Protein AF-A0A9E5N9P4-F1 (afdb_monomer_lite)

Foldseek 3Di:
DDDDDDDDDDDDDDDPPDPDPDPPPPDPPDDCPQFPCRVCVVCVVVVVDDDDADQVLLVLLVVLLVVQFDQDPVVRDGPLQVVLQVVLCVRPNQVQQWFDDPPPPDDTDRDGPSRCSRGNPDRSSSRRSQLSSLVVGDPVCNVVSQVSNQVSCVVVVHQWHADPSGIDGNPPVPPPDDDDDDD

Secondary structure (DSSP, 8-state):
-----------------------------------HHHHSHHHHHTTSS-----HHHHHHHHHHHHHTSPEETTTTEEHHHHHHHHHHHHHH-GGGSEE--SSTT-PPEE--HHHHHHHBS-THHHHHHHHHHHHHS-TTHHHHHHHHHHHHHHHTT-SEEEETTEEEE--GGGS--------

Radius of gyration: 26.73 Å; chains: 1; bounding box: 68×70×106 Å

Sequence (183 aa):
MAGGKLLPYGGFCKGFVGQEFAPCQKKPKQYMARLFSKRYSDSLRDEKLKVSIPTPVRERLWMSLEEYSEFDCLKGEYTAITELTQRFEEELGSSALRAYPESEDGDPASGGLYDIFLKGYWAPHVFDAMELFHQGASDEDKPLFQERFNEIMERSKMSWQMSEGKISPVDSARRQGHTKEGI

Structure (mmCIF, N/CA/C/O backbone):
data_AF-A0A9E5N9P4-F1
#
_entry.id   AF-A0A9E5N9P4-F1
#
loop_
_atom_site.group_PDB
_atom_site.id
_atom_site.type_symbol
_atom_site.label_atom_id
_atom_site.label_alt_id
_atom_site.label_comp_id
_atom_site.label_asym_id
_atom_site.label_entity_id
_atom_site.label_seq_id
_atom_site.pdbx_PDB_ins_code
_atom_site.Cartn_x
_atom_site.Cartn_y
_atom_site.Cartn_z
_atom_site.occupancy
_atom_site.B_iso_or_equi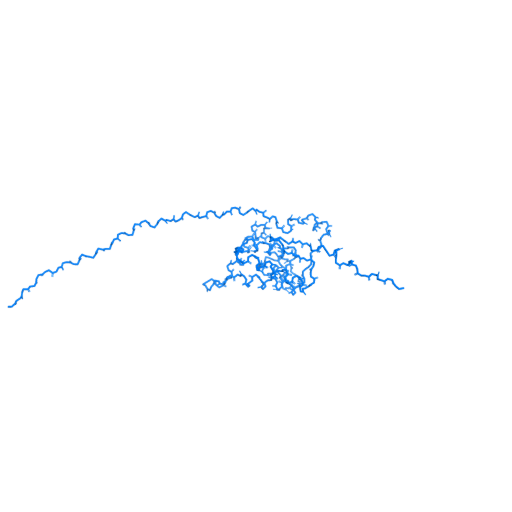v
_atom_site.auth_seq_id
_atom_site.auth_comp_id
_atom_site.auth_asym_id
_atom_site.auth_atom_id
_atom_site.pdbx_PDB_model_num
ATOM 1 N N . MET A 1 1 ? -41.878 50.873 60.212 1.00 40.56 1 MET A N 1
ATOM 2 C CA . MET A 1 1 ? -42.148 50.192 58.928 1.00 40.56 1 MET A CA 1
ATOM 3 C C . MET A 1 1 ? -41.224 48.986 58.827 1.00 40.56 1 MET A C 1
ATOM 5 O O . MET A 1 1 ? -40.056 49.175 59.115 1.00 40.56 1 MET A O 1
ATOM 9 N N . ALA A 1 2 ? -41.793 47.816 58.492 1.00 43.19 2 ALA A N 1
ATOM 10 C CA . ALA A 1 2 ? -41.200 46.570 57.959 1.00 43.19 2 ALA A CA 1
ATOM 11 C C . ALA A 1 2 ? -39.873 46.050 58.578 1.00 43.19 2 ALA A C 1
ATOM 13 O O . ALA A 1 2 ? -38.859 46.724 58.540 1.00 43.19 2 ALA A O 1
ATOM 14 N N . GLY A 1 3 ? -39.756 44.844 59.145 1.00 47.03 3 GLY A N 1
ATOM 15 C CA . GLY A 1 3 ? -40.462 43.596 58.840 1.00 47.03 3 GLY A CA 1
ATOM 16 C C . GLY A 1 3 ? -39.819 42.900 57.635 1.00 47.03 3 GLY A C 1
ATOM 17 O O . GLY A 1 3 ? -40.150 43.236 56.507 1.00 47.03 3 GLY A O 1
ATOM 18 N N . GLY A 1 4 ? -38.919 41.938 57.870 1.00 47.69 4 GLY A N 1
ATOM 19 C CA . GLY A 1 4 ? -38.301 41.132 56.810 1.00 47.69 4 GLY A CA 1
ATOM 20 C C . GLY A 1 4 ? -37.434 39.997 57.361 1.00 47.69 4 GLY A C 1
ATOM 21 O O . GLY A 1 4 ? -36.277 40.202 57.705 1.00 47.69 4 GLY A O 1
ATOM 22 N N . LYS A 1 5 ? -38.031 38.808 57.471 1.00 51.75 5 LYS A N 1
ATOM 23 C CA . LYS A 1 5 ? -37.425 37.501 57.788 1.00 51.75 5 LYS A CA 1
ATOM 24 C C . LYS A 1 5 ? -37.471 36.644 56.507 1.00 51.75 5 LYS A C 1
ATOM 26 O O . LYS A 1 5 ? -38.377 36.869 55.711 1.00 51.75 5 LYS A O 1
ATOM 31 N N . LEU A 1 6 ? -36.624 35.599 56.440 1.00 45.09 6 LEU A N 1
ATOM 32 C CA . LEU A 1 6 ? -36.588 34.470 55.468 1.00 45.09 6 LEU A CA 1
ATOM 33 C C . LEU A 1 6 ? -35.797 34.768 54.167 1.00 45.09 6 LEU A C 1
ATOM 35 O O . LEU A 1 6 ? -35.919 35.854 53.626 1.00 45.09 6 LEU A O 1
ATOM 39 N N . LEU A 1 7 ? -34.936 33.897 53.612 1.00 49.31 7 LEU A N 1
ATOM 40 C CA . LEU A 1 7 ? -34.822 32.425 53.624 1.00 49.31 7 LEU A CA 1
ATOM 41 C C . LEU A 1 7 ? -33.346 31.950 53.527 1.00 49.31 7 LEU A C 1
ATOM 43 O O . LEU A 1 7 ? -32.515 32.677 52.983 1.00 49.31 7 LEU A O 1
ATOM 47 N N . PRO A 1 8 ? -33.021 30.713 53.957 1.00 57.72 8 PRO A N 1
ATOM 48 C CA . PRO A 1 8 ? -31.771 30.035 53.609 1.00 57.72 8 PRO A CA 1
ATOM 49 C C . PRO A 1 8 ? -31.821 29.432 52.192 1.00 57.72 8 PRO A C 1
ATOM 51 O O . PRO A 1 8 ? -32.810 28.814 51.795 1.00 57.72 8 PRO A O 1
ATOM 54 N N . TYR A 1 9 ? -30.725 29.582 51.446 1.00 49.88 9 TYR A N 1
ATOM 55 C CA . TYR A 1 9 ? -30.515 28.967 50.135 1.00 49.88 9 TYR A CA 1
ATOM 56 C C . TYR A 1 9 ? -30.334 27.447 50.269 1.00 49.88 9 TYR A C 1
ATOM 58 O O . TYR A 1 9 ? -29.252 26.958 50.584 1.00 49.88 9 TYR A O 1
ATOM 66 N N . GLY A 1 10 ? -31.406 26.700 50.006 1.00 48.47 10 GLY A N 1
ATOM 67 C CA . GLY A 1 10 ? -31.357 25.279 49.670 1.00 48.47 10 GLY A CA 1
ATOM 68 C C . GLY A 1 10 ? -31.160 25.108 48.164 1.00 48.47 10 GLY A C 1
ATOM 69 O O . GLY A 1 10 ? -32.124 25.153 47.405 1.00 48.47 10 GLY A O 1
ATOM 70 N N . GLY A 1 11 ? -29.910 24.935 47.735 1.00 44.88 11 GLY A N 1
ATOM 71 C CA . GLY A 1 11 ? -29.537 24.603 46.359 1.00 44.88 11 GLY A CA 1
ATOM 72 C C . GLY A 1 11 ? -29.313 23.102 46.211 1.00 44.88 11 GLY A C 1
ATOM 73 O O . GLY A 1 11 ? -28.242 22.586 46.508 1.00 44.88 11 GLY A O 1
ATOM 74 N N . PHE A 1 12 ? -30.363 22.412 45.786 1.00 47.97 12 PHE A N 1
ATOM 75 C CA . PHE A 1 12 ? -30.450 20.974 45.567 1.00 47.97 12 PHE A CA 1
ATOM 76 C C . PHE A 1 12 ? -29.785 20.609 44.225 1.00 47.97 12 PHE A C 1
ATOM 78 O O . PHE A 1 12 ? -30.430 20.692 43.183 1.00 47.97 12 PHE A O 1
ATOM 85 N N . CYS A 1 13 ? -28.515 20.192 44.217 1.00 44.91 13 CYS A N 1
ATOM 86 C CA . CYS A 1 13 ? -27.918 19.547 43.042 1.00 44.91 13 CYS A CA 1
ATOM 87 C C . CYS A 1 13 ? -27.879 18.036 43.262 1.00 44.91 13 CYS A C 1
ATOM 89 O O . CYS A 1 13 ? -27.083 17.502 44.031 1.00 44.91 13 CYS A O 1
ATOM 91 N N . LYS A 1 14 ? -28.832 17.381 42.597 1.00 48.97 14 LYS A N 1
ATOM 92 C CA . LYS A 1 14 ? -29.025 15.936 42.508 1.00 48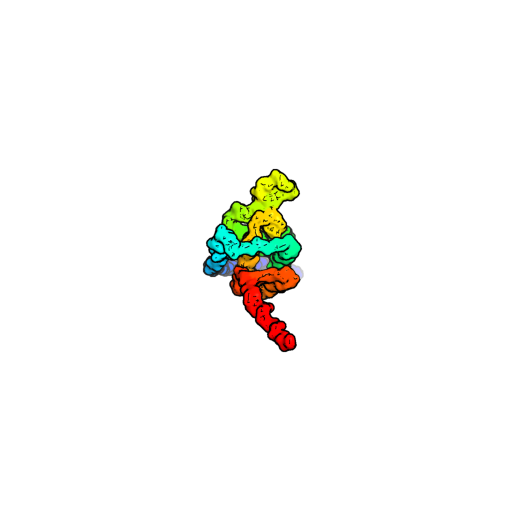.97 14 LYS A CA 1
ATOM 93 C C . LYS A 1 14 ? -27.720 15.231 42.140 1.00 48.97 14 LYS A C 1
ATOM 95 O O . LYS A 1 14 ? -27.033 15.637 41.206 1.00 48.97 14 LYS A O 1
ATOM 100 N N . GLY A 1 15 ? -27.442 14.144 42.856 1.00 43.09 15 GLY A N 1
ATOM 101 C CA . GLY A 1 15 ? -26.411 13.184 42.497 1.00 43.09 15 GLY A CA 1
ATOM 102 C C . GLY A 1 15 ? -26.604 12.699 41.063 1.00 43.09 15 GLY A C 1
ATOM 103 O O . GLY A 1 15 ? -27.691 12.256 40.687 1.00 43.09 15 GLY A O 1
ATOM 104 N N . PHE A 1 16 ? -25.538 12.799 40.274 1.00 44.22 16 PHE A N 1
ATOM 105 C CA . PHE A 1 16 ? -25.421 12.093 39.009 1.00 44.22 16 PHE A CA 1
ATOM 106 C C . PHE A 1 16 ? -25.276 10.608 39.339 1.00 44.22 16 PHE A C 1
ATOM 108 O O . PHE A 1 16 ? -24.227 10.129 39.767 1.00 44.22 16 PHE A O 1
ATOM 115 N N . VAL A 1 17 ? -26.401 9.912 39.233 1.00 50.03 17 VAL A N 1
ATOM 116 C CA . VAL A 1 17 ? -26.493 8.460 39.282 1.00 50.03 17 VAL A CA 1
ATOM 117 C C . VAL A 1 17 ? -25.745 7.906 38.076 1.00 50.03 17 VAL A C 1
ATOM 119 O O . VAL A 1 17 ? -26.036 8.289 36.948 1.00 50.03 17 VAL A O 1
ATOM 122 N N . GLY A 1 18 ? -24.781 7.030 38.368 1.00 47.81 18 GLY A N 1
ATOM 123 C CA . GLY A 1 18 ? -24.255 5.971 37.510 1.00 47.81 18 GLY A CA 1
ATOM 124 C C . GLY A 1 18 ? -24.309 6.228 36.011 1.00 47.81 18 GLY A C 1
ATOM 125 O O . GLY A 1 18 ? -25.233 5.781 35.339 1.00 47.81 18 GLY A O 1
ATOM 126 N N . GLN A 1 19 ? -23.267 6.860 35.476 1.00 49.09 19 GLN A N 1
ATOM 127 C CA . GLN A 1 19 ? -22.932 6.659 34.076 1.00 49.09 19 GLN A CA 1
ATOM 128 C C . GLN A 1 19 ? -22.424 5.215 33.967 1.00 49.09 19 GLN A C 1
ATOM 130 O O . GLN A 1 19 ? -21.289 4.913 34.337 1.00 49.09 19 GLN A O 1
ATOM 135 N N . GLU A 1 20 ? -23.316 4.303 33.575 1.00 48.22 20 GLU A N 1
ATOM 136 C CA . GLU A 1 20 ? -22.952 2.957 33.149 1.00 48.22 20 GLU A CA 1
ATOM 137 C C . GLU A 1 20 ? -21.897 3.102 32.053 1.00 48.22 20 GLU A C 1
ATOM 139 O O . GLU A 1 20 ? -22.177 3.553 30.942 1.00 48.22 20 GLU A O 1
ATOM 144 N N . PHE A 1 21 ? -20.654 2.769 32.397 1.00 50.53 21 PHE A N 1
ATOM 145 C CA . PHE A 1 21 ? -19.595 2.587 31.425 1.00 50.53 21 PHE A CA 1
ATOM 146 C C . PHE A 1 21 ? -20.064 1.492 30.477 1.00 50.53 21 PHE A C 1
ATOM 148 O O . PHE A 1 21 ? -20.132 0.320 30.856 1.00 50.53 21 PHE A O 1
ATOM 155 N N . ALA A 1 22 ? -20.440 1.895 29.263 1.00 52.31 22 ALA A N 1
ATOM 156 C CA . ALA A 1 22 ? -20.787 0.967 28.208 1.00 52.31 22 ALA A CA 1
ATOM 157 C C . ALA A 1 22 ? -19.667 -0.084 28.112 1.00 52.31 22 ALA A C 1
ATOM 159 O O . ALA A 1 22 ? -18.487 0.290 28.069 1.00 52.31 22 ALA A O 1
ATOM 160 N N . PRO A 1 23 ? -19.997 -1.387 28.130 1.00 47.69 23 PRO A N 1
ATOM 161 C CA . PRO A 1 23 ? -18.994 -2.429 28.041 1.00 47.69 23 PRO A CA 1
ATOM 162 C C . PRO A 1 23 ? -18.191 -2.202 26.766 1.00 47.69 23 PRO A C 1
ATOM 164 O O . PRO A 1 23 ? -18.757 -2.118 25.676 1.00 47.69 23 PRO A O 1
ATOM 167 N N . CYS A 1 24 ? -16.874 -2.070 26.946 1.00 46.50 24 CYS A N 1
ATOM 168 C CA . CYS A 1 24 ? -15.872 -2.008 25.894 1.00 46.50 24 CYS A CA 1
ATOM 169 C C . CYS A 1 24 ? -16.239 -3.047 24.830 1.00 46.50 24 CYS A C 1
ATOM 171 O O . CYS A 1 24 ? -16.127 -4.254 25.070 1.00 46.50 24 CYS A O 1
ATOM 173 N N . GLN A 1 25 ? -16.785 -2.573 23.706 1.00 52.41 25 GLN A N 1
ATOM 174 C CA . GLN A 1 25 ? -17.193 -3.411 22.590 1.00 52.41 25 GLN A CA 1
ATOM 175 C C . GLN A 1 25 ? -15.933 -4.147 22.148 1.00 52.41 25 GLN A C 1
ATOM 177 O O . GLN A 1 25 ? -15.018 -3.551 21.579 1.00 52.41 25 GLN A O 1
ATOM 182 N N . LYS A 1 26 ? -15.836 -5.433 22.504 1.00 51.09 26 LYS A N 1
ATOM 183 C CA . LYS A 1 26 ? -14.748 -6.293 22.053 1.00 51.09 26 LYS A CA 1
ATOM 184 C C . LYS A 1 26 ? -14.819 -6.284 20.537 1.00 51.09 26 LYS A C 1
ATOM 186 O O . LYS A 1 26 ? -15.731 -6.890 19.976 1.00 51.09 26 LYS A O 1
ATOM 191 N N . LYS A 1 27 ? -13.881 -5.562 19.911 1.00 54.22 27 LYS A N 1
ATOM 192 C CA . LYS A 1 27 ? -13.725 -5.518 18.458 1.00 54.22 27 LYS A CA 1
ATOM 193 C C . LYS A 1 27 ? -13.819 -6.966 17.961 1.00 54.22 27 LYS A C 1
ATOM 195 O O . LYS A 1 27 ? -13.110 -7.821 18.511 1.00 54.22 27 LYS A O 1
ATOM 200 N N . PRO A 1 28 ? -14.727 -7.284 17.023 1.00 45.50 28 PRO A N 1
ATOM 201 C CA . PRO A 1 28 ? -14.815 -8.633 16.495 1.00 45.50 28 PRO A CA 1
ATOM 202 C C . PRO A 1 28 ? -13.420 -9.029 16.012 1.00 45.50 28 PRO A C 1
ATOM 204 O O . PRO A 1 28 ? -12.747 -8.232 15.358 1.00 45.50 28 PRO A O 1
ATOM 207 N N . LYS A 1 29 ? -12.965 -10.233 16.384 1.00 48.06 29 LYS A N 1
ATOM 208 C CA . LYS A 1 29 ? -11.760 -10.843 15.813 1.00 48.06 29 LYS A CA 1
ATOM 209 C C . LYS A 1 29 ? -11.992 -10.923 14.306 1.00 48.06 29 LYS A C 1
ATOM 211 O O . LYS A 1 29 ? -12.619 -11.872 13.839 1.00 48.06 29 LYS A O 1
ATOM 216 N N . GLN A 1 30 ? -11.562 -9.895 13.573 1.00 50.91 30 GLN A N 1
ATOM 217 C CA . GLN A 1 30 ? -11.592 -9.901 12.122 1.00 50.91 30 GLN A CA 1
ATOM 218 C C . GLN A 1 30 ? -10.782 -11.119 11.694 1.00 50.91 30 GLN A C 1
ATOM 220 O O . GLN A 1 30 ? -9.637 -11.314 12.106 1.00 50.91 30 GLN A O 1
ATOM 225 N N . TYR A 1 31 ? -11.451 -12.003 10.964 1.00 49.78 31 TYR A N 1
ATOM 226 C CA . TYR A 1 31 ? -10.870 -13.225 10.449 1.00 49.78 31 TYR A CA 1
ATOM 227 C C . TYR A 1 31 ? -9.641 -12.832 9.628 1.00 49.78 31 TYR A C 1
ATOM 229 O O . TYR A 1 31 ? -9.767 -12.067 8.676 1.00 49.78 31 TYR A O 1
ATOM 237 N N . MET A 1 32 ? -8.469 -13.307 10.060 1.00 53.88 32 MET A N 1
ATOM 238 C CA . MET A 1 32 ? -7.139 -13.002 9.526 1.00 53.88 32 MET A CA 1
ATOM 239 C C . MET A 1 32 ? -7.071 -13.322 8.035 1.00 53.88 32 MET A C 1
ATOM 241 O O . MET A 1 32 ? -6.678 -14.415 7.615 1.00 53.88 32 MET A O 1
ATOM 245 N N . ALA A 1 33 ? -7.513 -12.380 7.214 1.00 60.66 33 ALA A N 1
ATOM 246 C CA . ALA A 1 33 ? -7.518 -12.527 5.784 1.00 60.66 33 ALA A CA 1
ATOM 247 C C . ALA A 1 33 ? -6.055 -12.437 5.343 1.00 60.66 33 ALA A C 1
ATOM 249 O O . ALA A 1 33 ? -5.528 -11.335 5.216 1.00 60.66 33 ALA A O 1
ATOM 250 N N . ARG A 1 34 ? -5.400 -13.593 5.134 1.00 84.94 34 ARG A N 1
ATOM 251 C CA . ARG A 1 34 ? -3.977 -13.697 4.749 1.00 84.94 34 ARG A CA 1
ATOM 252 C C . ARG A 1 34 ? -3.604 -12.597 3.754 1.00 84.94 34 ARG A C 1
ATOM 254 O O . ARG A 1 34 ? -4.288 -12.459 2.738 1.00 84.94 34 ARG A O 1
ATOM 261 N N . LEU A 1 35 ? -2.562 -11.831 4.073 1.00 92.25 35 LEU A N 1
ATOM 262 C CA . LEU A 1 35 ? -2.051 -10.728 3.254 1.00 92.25 35 LEU A CA 1
ATOM 263 C C . LEU A 1 35 ? -1.520 -11.214 1.907 1.00 92.25 35 LEU A C 1
ATOM 265 O O . LEU A 1 35 ? -1.281 -12.412 1.734 1.00 92.25 35 LEU A O 1
ATOM 269 N N . PHE A 1 36 ? -1.351 -10.299 0.956 1.00 94.31 36 PHE A N 1
ATOM 270 C CA . PHE A 1 36 ? -0.897 -10.604 -0.397 1.00 94.31 36 PHE A CA 1
ATOM 271 C C . PHE A 1 36 ? 0.404 -11.422 -0.390 1.00 94.31 36 PHE A C 1
ATOM 273 O O . PHE A 1 36 ? 0.442 -12.518 -0.956 1.00 94.31 36 PHE A O 1
ATOM 280 N N . SER A 1 37 ? 1.436 -10.954 0.312 1.00 92.25 37 SER A N 1
ATOM 281 C CA . SER A 1 37 ? 2.732 -11.636 0.417 1.00 92.25 37 SER A CA 1
ATOM 282 C C . SER A 1 37 ? 2.611 -13.044 0.994 1.00 92.25 37 SER A C 1
ATOM 284 O O . SER A 1 37 ? 3.251 -13.976 0.509 1.00 92.25 37 SER A O 1
ATOM 286 N N . LYS A 1 38 ? 1.737 -13.225 1.990 1.00 92.25 38 LYS A N 1
ATOM 287 C CA . LYS A 1 38 ? 1.454 -14.524 2.618 1.00 92.25 38 LYS A CA 1
ATOM 288 C C . LYS A 1 38 ? 0.645 -15.447 1.698 1.00 92.25 38 LYS A C 1
ATOM 290 O O . LYS A 1 38 ? 0.821 -16.659 1.761 1.00 92.25 38 LYS A O 1
ATOM 295 N N . ARG A 1 39 ? -0.254 -14.914 0.858 1.00 93.12 39 ARG A N 1
ATOM 296 C CA . ARG A 1 39 ? -1.039 -15.715 -0.105 1.00 93.12 39 ARG A CA 1
ATOM 297 C C . ARG A 1 39 ? -0.191 -16.203 -1.270 1.00 93.12 39 ARG A C 1
ATOM 299 O O . ARG A 1 39 ? -0.359 -17.339 -1.697 1.00 93.12 39 ARG A O 1
ATOM 306 N N . TYR A 1 40 ? 0.709 -15.359 -1.762 1.00 92.25 40 TYR A N 1
ATOM 307 C CA . TYR A 1 40 ? 1.558 -15.664 -2.910 1.00 92.25 40 TYR A CA 1
ATOM 308 C C . TYR A 1 40 ? 2.990 -16.037 -2.512 1.00 92.25 40 TYR A C 1
ATOM 310 O O . TYR A 1 40 ? 3.867 -16.011 -3.368 1.00 92.25 40 TYR A O 1
ATOM 318 N N . SER A 1 41 ? 3.249 -16.416 -1.254 1.00 92.00 41 SER A N 1
ATOM 319 C CA . SER A 1 41 ? 4.607 -16.650 -0.735 1.00 92.00 41 SER A CA 1
ATOM 320 C C . SER A 1 41 ? 5.401 -17.647 -1.574 1.00 92.00 41 SER A C 1
ATOM 322 O O . SER A 1 41 ? 6.547 -17.381 -1.923 1.00 92.00 41 SER A O 1
ATOM 324 N N . ASP A 1 42 ? 4.778 -18.765 -1.952 1.00 91.19 42 ASP A N 1
ATOM 325 C CA . ASP A 1 42 ? 5.422 -19.788 -2.776 1.00 91.19 42 ASP A CA 1
ATOM 326 C C . ASP A 1 42 ? 5.683 -19.277 -4.198 1.00 91.19 42 ASP A C 1
ATOM 328 O O . ASP A 1 42 ? 6.744 -19.521 -4.757 1.00 91.19 42 ASP A O 1
ATOM 332 N N . SER A 1 43 ? 4.754 -18.507 -4.773 1.00 92.31 43 SER A N 1
ATOM 333 C CA . SER A 1 43 ? 4.911 -17.951 -6.127 1.00 92.31 43 SER A CA 1
ATOM 334 C C . SER A 1 43 ? 5.926 -16.808 -6.190 1.00 92.31 43 SER A C 1
ATOM 336 O O . SER A 1 43 ? 6.602 -16.660 -7.203 1.00 92.31 43 SER A O 1
ATOM 338 N N . LEU A 1 44 ? 6.033 -16.014 -5.122 1.00 90.06 44 LEU A N 1
ATOM 339 C CA . LEU A 1 44 ? 7.033 -14.959 -4.963 1.00 90.06 44 LEU A CA 1
ATOM 340 C C . LEU A 1 44 ? 8.423 -15.568 -4.748 1.00 90.06 44 LEU A C 1
ATOM 342 O O . LEU A 1 44 ? 9.378 -15.125 -5.377 1.00 90.06 44 LEU A O 1
ATOM 346 N N . ARG A 1 45 ? 8.532 -16.605 -3.903 1.00 90.31 45 ARG A N 1
ATOM 347 C CA . ARG A 1 45 ? 9.789 -17.326 -3.646 1.00 90.31 45 ARG A CA 1
ATOM 348 C C . ARG A 1 45 ? 10.298 -18.061 -4.884 1.00 90.31 45 ARG A C 1
ATOM 350 O O . ARG A 1 45 ? 11.491 -18.029 -5.148 1.00 90.31 45 ARG A O 1
ATOM 357 N N . ASP A 1 46 ? 9.404 -18.705 -5.629 1.00 92.44 46 ASP A N 1
ATOM 358 C CA . ASP A 1 46 ? 9.744 -19.431 -6.857 1.00 92.44 46 ASP A CA 1
ATOM 359 C C . ASP A 1 46 ? 9.863 -18.499 -8.085 1.00 92.44 46 ASP A C 1
ATOM 361 O O . ASP A 1 46 ? 9.965 -18.987 -9.209 1.00 92.44 46 ASP A O 1
ATOM 365 N N . GLU A 1 47 ? 9.751 -17.176 -7.900 1.00 87.50 47 GLU A N 1
ATOM 366 C CA . GLU A 1 47 ? 9.757 -16.147 -8.956 1.00 87.50 47 GLU A CA 1
ATOM 367 C C . GLU A 1 47 ? 8.699 -16.329 -10.067 1.00 87.50 47 GLU A C 1
ATOM 369 O O . GLU A 1 47 ? 8.722 -15.647 -11.092 1.00 87.50 47 GLU A O 1
ATOM 374 N N . LYS A 1 48 ? 7.708 -17.203 -9.855 1.00 91.25 48 LYS A N 1
ATOM 375 C CA . LYS A 1 48 ? 6.561 -17.407 -10.759 1.00 91.25 48 LYS A CA 1
ATOM 376 C C . LYS A 1 48 ? 5.662 -16.176 -10.822 1.00 91.25 48 LYS A C 1
ATOM 378 O O . LYS A 1 48 ? 4.983 -15.959 -11.823 1.00 91.25 48 LYS A O 1
ATOM 383 N N . LEU A 1 49 ? 5.645 -15.387 -9.748 1.00 90.38 49 LEU A N 1
ATOM 384 C CA . LEU A 1 49 ? 4.929 -14.125 -9.661 1.00 90.38 49 LEU A CA 1
ATOM 385 C C . LEU A 1 49 ? 5.916 -12.989 -9.403 1.00 90.38 49 LEU A C 1
ATOM 387 O O . LEU A 1 49 ? 6.528 -12.918 -8.340 1.00 90.38 49 LEU A O 1
ATOM 391 N N . LYS A 1 50 ? 6.026 -12.062 -10.357 1.00 90.69 50 LYS A N 1
ATOM 392 C CA . LYS A 1 50 ? 6.851 -10.862 -10.214 1.00 90.69 50 LYS A CA 1
ATOM 393 C C . LYS A 1 50 ? 5.970 -9.646 -9.960 1.00 90.69 50 LYS A C 1
ATOM 395 O O . LYS A 1 50 ? 5.173 -9.260 -10.810 1.00 90.69 50 LYS A O 1
ATOM 400 N N . VAL A 1 51 ? 6.146 -9.020 -8.800 1.00 91.44 51 VAL A N 1
ATOM 401 C CA . VAL A 1 51 ? 5.487 -7.754 -8.463 1.00 91.44 51 VAL A CA 1
ATOM 402 C C . VAL A 1 51 ? 6.448 -6.613 -8.748 1.00 91.44 51 VAL A C 1
ATOM 404 O O . VAL A 1 51 ? 7.532 -6.537 -8.176 1.00 91.44 51 VAL A O 1
ATOM 407 N N . SER A 1 52 ? 6.046 -5.718 -9.640 1.00 91.62 52 SER A N 1
ATOM 408 C CA . SER A 1 52 ? 6.740 -4.464 -9.907 1.00 91.62 52 SER A CA 1
ATOM 409 C C . SER A 1 52 ? 5.702 -3.357 -9.917 1.00 91.62 52 SER A C 1
ATOM 411 O O . SER A 1 52 ? 4.665 -3.509 -10.559 1.00 91.62 52 SER A O 1
ATOM 413 N N . ILE A 1 53 ? 5.953 -2.279 -9.174 1.00 93.44 53 ILE A N 1
ATOM 414 C CA . ILE A 1 53 ? 5.053 -1.130 -9.072 1.00 93.44 53 ILE A CA 1
ATOM 415 C C . ILE A 1 53 ? 5.898 0.127 -9.314 1.00 93.44 53 ILE A C 1
ATOM 417 O O . ILE A 1 53 ? 6.757 0.442 -8.486 1.00 93.44 53 ILE A O 1
ATOM 421 N N . PRO A 1 54 ? 5.709 0.840 -10.440 1.00 93.44 54 PRO A N 1
ATOM 422 C CA . PRO A 1 54 ? 6.473 2.050 -10.732 1.00 93.44 54 PRO A CA 1
ATOM 423 C C . PRO A 1 54 ? 6.290 3.116 -9.646 1.00 93.44 54 PRO A C 1
ATOM 425 O O . PRO A 1 54 ? 5.201 3.249 -9.090 1.00 93.44 54 PRO A O 1
ATOM 428 N N . THR A 1 55 ? 7.326 3.914 -9.373 1.00 92.75 55 THR A N 1
ATOM 429 C CA . THR A 1 55 ? 7.281 4.985 -8.354 1.00 92.75 55 THR A CA 1
ATOM 430 C C . THR A 1 55 ? 6.071 5.916 -8.494 1.00 92.75 55 THR A C 1
ATOM 432 O O . THR A 1 55 ? 5.363 6.062 -7.503 1.00 92.75 55 THR A O 1
ATOM 435 N N . PRO A 1 56 ? 5.706 6.416 -9.696 1.00 94.69 56 PRO A N 1
ATOM 436 C CA . PRO A 1 56 ? 4.524 7.274 -9.835 1.00 94.69 56 PRO A CA 1
ATOM 437 C C . PRO A 1 56 ? 3.206 6.583 -9.458 1.00 94.69 56 PRO A C 1
ATOM 439 O O . PRO A 1 56 ? 2.228 7.235 -9.110 1.00 94.69 56 PRO A O 1
ATOM 442 N N . VAL A 1 57 ? 3.148 5.250 -9.557 1.00 96.25 57 VAL A N 1
ATOM 443 C CA . VAL A 1 57 ? 1.983 4.471 -9.116 1.00 96.25 57 VAL A CA 1
ATOM 444 C C . VAL A 1 57 ? 1.987 4.357 -7.597 1.00 96.25 57 VAL A C 1
ATOM 446 O O . VAL A 1 57 ? 0.949 4.559 -6.982 1.00 96.25 57 VAL A O 1
ATOM 449 N N . ARG A 1 58 ? 3.148 4.099 -6.983 1.00 95.38 58 ARG A N 1
ATOM 450 C CA . ARG A 1 58 ? 3.288 4.024 -5.520 1.00 95.38 58 ARG A CA 1
ATOM 451 C C . ARG A 1 58 ? 2.929 5.348 -4.845 1.00 95.38 58 ARG A C 1
ATOM 453 O O . ARG A 1 58 ? 2.188 5.330 -3.873 1.00 95.38 58 ARG A O 1
ATOM 460 N N . GLU A 1 59 ? 3.347 6.476 -5.414 1.00 94.56 59 GLU A N 1
ATOM 461 C CA . GLU A 1 59 ? 2.946 7.819 -4.963 1.00 94.56 59 GLU A CA 1
ATOM 462 C C . GLU A 1 59 ? 1.425 8.006 -5.000 1.00 94.56 59 GLU A C 1
ATOM 464 O O . GLU A 1 59 ? 0.830 8.435 -4.018 1.00 94.56 59 GLU A O 1
ATOM 469 N N . ARG A 1 60 ? 0.764 7.622 -6.099 1.00 96.88 60 ARG A N 1
ATOM 470 C CA . ARG A 1 60 ? -0.704 7.717 -6.203 1.00 96.88 60 ARG A CA 1
ATOM 471 C C . ARG A 1 60 ? -1.424 6.814 -5.208 1.00 96.88 60 ARG A C 1
ATOM 473 O O . ARG A 1 60 ? -2.458 7.206 -4.680 1.00 96.88 60 ARG A O 1
ATOM 480 N N . LEU A 1 61 ? -0.899 5.613 -4.965 1.00 96.44 61 LEU A N 1
ATOM 481 C CA . LEU A 1 61 ? -1.445 4.711 -3.950 1.00 96.44 61 LEU A CA 1
ATOM 482 C C . LEU A 1 61 ? -1.283 5.309 -2.550 1.00 96.44 61 LEU A C 1
ATOM 484 O O . LEU A 1 61 ? -2.224 5.247 -1.771 1.00 96.44 61 LEU A O 1
ATOM 488 N N . TRP A 1 62 ? -0.139 5.935 -2.260 1.00 95.62 62 TRP A N 1
ATOM 489 C CA . TRP A 1 62 ? 0.078 6.648 -1.003 1.00 95.62 62 TRP A CA 1
ATOM 490 C C . TRP A 1 62 ? -0.905 7.808 -0.821 1.00 95.62 62 TRP A C 1
ATOM 492 O O . TRP A 1 62 ? -1.578 7.879 0.201 1.00 95.62 62 TRP A O 1
ATOM 502 N N . MET A 1 63 ? -1.068 8.659 -1.837 1.00 95.00 63 MET A N 1
ATOM 503 C CA . MET A 1 63 ? -2.056 9.746 -1.805 1.00 95.00 63 MET A CA 1
ATOM 504 C C . MET A 1 63 ? -3.479 9.216 -1.576 1.00 95.00 63 MET A C 1
ATOM 506 O O . MET A 1 63 ? -4.274 9.848 -0.892 1.00 95.00 63 MET A O 1
ATOM 510 N N . SER A 1 64 ? -3.796 8.032 -2.111 1.00 96.06 64 SER A N 1
ATOM 511 C CA . SER A 1 64 ? -5.074 7.366 -1.853 1.00 96.06 64 SER A CA 1
ATOM 512 C C . SER A 1 64 ? -5.213 6.854 -0.416 1.00 96.06 64 SER A C 1
ATOM 514 O O . SER A 1 64 ? -6.334 6.614 0.003 1.00 96.06 64 SER A O 1
ATOM 516 N N . LEU A 1 65 ? -4.137 6.638 0.342 1.00 95.19 65 LEU A N 1
ATOM 517 C CA . LEU A 1 65 ? -4.241 6.344 1.776 1.00 95.19 65 LEU A CA 1
ATOM 518 C C . LEU A 1 65 ? -4.535 7.619 2.568 1.00 95.19 65 LEU A C 1
ATOM 520 O O . LEU A 1 65 ? -5.374 7.602 3.462 1.00 95.19 65 LEU A O 1
ATOM 524 N N . GLU A 1 66 ? -3.869 8.721 2.217 1.00 93.62 66 GLU A N 1
ATOM 525 C CA . GLU A 1 66 ? -4.083 10.029 2.846 1.00 93.62 66 GLU A CA 1
ATOM 526 C C . GLU A 1 66 ? -5.510 10.539 2.619 1.00 93.62 66 GLU A C 1
ATOM 528 O O . GLU A 1 66 ? -6.139 11.018 3.554 1.00 93.62 66 GLU A O 1
ATOM 533 N N . GLU A 1 67 ? -6.046 10.376 1.405 1.00 93.62 67 GLU A N 1
ATOM 534 C CA . GLU A 1 67 ? -7.402 10.809 1.029 1.00 93.62 67 GLU A CA 1
ATOM 535 C C . GLU A 1 67 ? -8.498 10.186 1.909 1.00 93.62 67 GLU A C 1
ATOM 537 O O . GLU A 1 67 ? -9.469 10.857 2.248 1.00 93.62 67 GLU A O 1
ATOM 542 N N . TYR A 1 68 ? -8.325 8.922 2.302 1.00 92.44 68 TYR A N 1
ATOM 543 C CA . TYR A 1 68 ? -9.279 8.177 3.131 1.00 92.44 68 TYR A CA 1
ATOM 544 C C . TYR A 1 68 ? -8.844 8.080 4.598 1.00 92.44 68 TYR A C 1
ATOM 546 O O . TYR A 1 68 ? -9.435 7.330 5.373 1.00 92.44 68 TYR A O 1
ATOM 554 N N . SER A 1 69 ? -7.799 8.809 4.995 1.00 90.69 69 SER A N 1
ATOM 555 C CA . SER A 1 69 ? -7.409 8.923 6.392 1.00 90.69 69 SER A CA 1
ATOM 556 C C . SER A 1 69 ? -7.855 10.266 6.944 1.00 90.69 69 SER A C 1
ATOM 558 O O . SER A 1 69 ? -7.524 11.322 6.414 1.00 90.69 69 SER A O 1
ATOM 560 N N . GLU A 1 70 ? -8.521 10.242 8.092 1.00 86.44 70 GLU A N 1
ATOM 561 C CA . GLU A 1 70 ? -8.795 11.470 8.830 1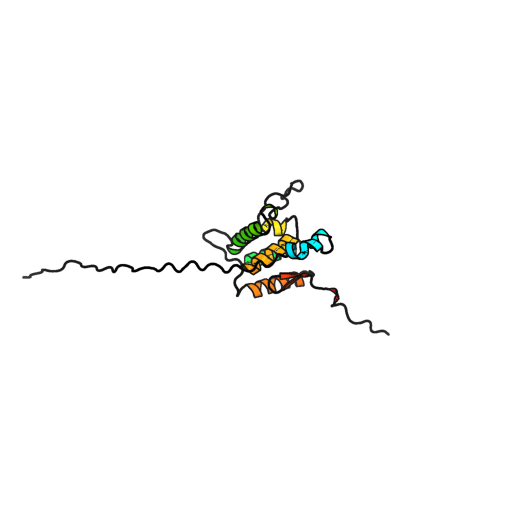.00 86.44 70 GLU A CA 1
ATOM 562 C C . GLU A 1 70 ? -7.490 12.059 9.382 1.00 86.44 70 GLU A C 1
ATOM 564 O O . GLU A 1 70 ? -6.633 11.338 9.908 1.00 86.44 70 GLU A O 1
ATOM 569 N N . PHE A 1 71 ? -7.341 13.378 9.256 1.00 85.25 71 PHE A N 1
ATOM 570 C CA . PHE A 1 71 ? -6.245 14.124 9.862 1.00 85.25 71 PHE A CA 1
ATOM 571 C C . PHE A 1 71 ? -6.654 14.606 11.258 1.00 85.25 71 PHE A C 1
ATOM 573 O O . PHE A 1 71 ? -7.574 15.414 11.407 1.00 85.25 71 PHE A O 1
ATOM 580 N N . ASP A 1 72 ? -5.960 14.133 12.290 1.00 83.62 72 ASP A N 1
ATOM 581 C CA . ASP A 1 72 ? -6.144 14.590 13.665 1.00 83.62 72 ASP A CA 1
ATOM 582 C C . ASP A 1 72 ? -5.338 15.876 13.882 1.00 83.62 72 ASP A C 1
ATOM 584 O O . ASP A 1 72 ? -4.123 15.851 14.079 1.00 83.62 72 ASP A O 1
ATOM 588 N N . CYS A 1 73 ? -6.027 17.020 13.880 1.00 82.69 73 CYS A N 1
ATOM 589 C CA . CYS A 1 73 ? -5.413 18.335 14.081 1.00 82.69 73 CYS A CA 1
ATOM 590 C C . CYS A 1 73 ? -4.709 18.501 15.439 1.00 82.69 73 CYS A C 1
ATOM 592 O O . CYS A 1 73 ? -3.847 19.370 15.561 1.00 82.69 73 CYS A O 1
ATOM 594 N N . LEU A 1 74 ? -5.083 17.733 16.469 1.00 81.38 74 LEU A N 1
ATOM 595 C CA . LEU A 1 74 ? -4.468 17.833 17.797 1.00 81.38 74 LEU A CA 1
ATOM 596 C C . LEU A 1 74 ? -3.131 17.102 17.846 1.00 81.38 74 LEU A C 1
ATOM 598 O O . LEU A 1 74 ? -2.215 17.539 18.542 1.00 81.38 74 LEU A O 1
ATOM 602 N N . LYS A 1 75 ? -3.028 15.994 17.114 1.00 79.38 75 LYS A N 1
ATOM 603 C CA . LYS A 1 75 ? -1.810 15.183 17.034 1.00 79.38 75 LYS A CA 1
ATOM 604 C C . LYS A 1 75 ? -0.932 15.534 15.835 1.00 79.38 75 LYS A C 1
ATOM 606 O O . LYS A 1 75 ? 0.250 15.210 15.840 1.00 79.38 75 LYS A O 1
ATOM 611 N N . GLY A 1 76 ? -1.494 16.217 14.840 1.00 83.25 76 GLY A N 1
ATOM 612 C CA . GLY A 1 76 ? -0.816 16.550 13.594 1.00 83.25 76 GLY A CA 1
ATOM 613 C C . GLY A 1 76 ? -0.509 15.321 12.734 1.00 83.25 76 GLY A C 1
ATOM 614 O O . GLY A 1 76 ? 0.510 15.313 12.049 1.00 83.25 76 GLY A O 1
ATOM 615 N N . GLU A 1 77 ? -1.345 14.281 12.787 1.00 81.62 77 GLU A N 1
ATOM 616 C CA . GLU A 1 77 ? -1.114 13.008 12.096 1.00 81.62 77 GLU A CA 1
ATOM 617 C C . GLU A 1 77 ? -2.389 12.440 11.461 1.00 81.62 77 GLU A C 1
ATOM 619 O O . GLU A 1 77 ? -3.509 12.797 11.827 1.00 81.62 77 GLU A O 1
ATOM 624 N N . TYR A 1 78 ? -2.205 11.518 10.520 1.00 82.44 78 TYR A N 1
ATOM 625 C CA . TYR A 1 78 ? -3.276 10.756 9.887 1.00 82.44 78 TYR A CA 1
ATOM 626 C C . TYR A 1 78 ? -3.571 9.493 10.701 1.00 82.44 78 TYR A C 1
ATOM 628 O O . TYR A 1 78 ? -2.753 8.573 10.745 1.00 82.44 78 TYR A O 1
ATOM 636 N N . THR A 1 79 ? -4.737 9.431 11.346 1.00 86.50 79 THR A N 1
ATOM 637 C CA . THR A 1 79 ? -5.053 8.380 12.331 1.00 86.50 79 THR A CA 1
ATOM 638 C C . THR A 1 79 ? -5.057 6.984 11.715 1.00 86.50 79 THR A C 1
ATOM 640 O O . THR A 1 79 ? -4.435 6.072 12.260 1.00 86.50 79 THR A O 1
ATOM 643 N N . ALA A 1 80 ? -5.673 6.819 10.542 1.00 89.31 80 ALA A N 1
ATOM 644 C CA . ALA A 1 80 ? -5.734 5.532 9.856 1.00 89.31 80 ALA A CA 1
ATOM 645 C C . ALA A 1 80 ? -4.357 5.079 9.345 1.00 89.31 80 ALA A C 1
ATOM 647 O O . ALA A 1 80 ? -4.078 3.882 9.316 1.00 89.31 80 ALA A O 1
ATOM 648 N N . ILE A 1 81 ? -3.466 6.011 8.987 1.00 91.81 81 ILE A N 1
ATOM 649 C CA . ILE A 1 81 ? -2.087 5.700 8.575 1.00 91.81 81 ILE A CA 1
ATOM 650 C C . ILE A 1 81 ? -1.238 5.264 9.777 1.00 91.81 81 ILE A C 1
ATOM 652 O O . ILE A 1 81 ? -0.474 4.297 9.674 1.00 91.81 81 ILE A O 1
ATOM 656 N N . THR A 1 82 ? -1.384 5.925 10.927 1.00 90.38 82 THR A N 1
ATOM 657 C CA . THR A 1 82 ? -0.707 5.519 12.168 1.00 90.38 82 THR A CA 1
ATOM 658 C C . THR A 1 82 ? -1.176 4.125 12.604 1.00 90.38 82 THR A C 1
ATOM 660 O O . THR A 1 82 ? -0.351 3.247 12.863 1.00 90.38 82 THR A O 1
ATOM 663 N N . GLU A 1 83 ? -2.489 3.866 12.584 1.00 91.38 83 GLU A N 1
ATOM 664 C CA . GLU A 1 83 ? -3.047 2.535 12.867 1.00 91.38 83 GLU A CA 1
ATOM 665 C C . GLU A 1 83 ? -2.595 1.477 11.849 1.00 91.38 83 GLU A C 1
ATOM 667 O O . GLU A 1 83 ? -2.267 0.348 12.223 1.00 91.38 83 GLU A O 1
ATOM 672 N N . LEU A 1 84 ? -2.538 1.829 10.561 1.00 92.25 84 LEU A N 1
ATOM 673 C CA . LEU A 1 84 ? -2.030 0.951 9.510 1.00 92.25 84 LEU A CA 1
ATOM 674 C C . LEU A 1 84 ? -0.576 0.559 9.771 1.00 92.25 84 LEU A C 1
ATOM 676 O O . LEU A 1 84 ? -0.241 -0.614 9.639 1.00 92.25 84 LEU A O 1
ATOM 680 N N . THR A 1 85 ? 0.267 1.514 10.163 1.00 91.50 85 THR A N 1
ATOM 681 C CA . THR A 1 85 ? 1.681 1.262 10.471 1.00 91.50 85 THR A CA 1
ATOM 682 C C . THR A 1 85 ? 1.810 0.233 11.589 1.00 91.50 85 THR A C 1
ATOM 684 O O . THR A 1 85 ? 2.499 -0.772 11.418 1.00 91.50 85 THR A O 1
ATOM 687 N N . GLN A 1 86 ? 1.067 0.411 12.685 1.00 90.62 86 GLN A N 1
ATOM 688 C CA . GLN A 1 86 ? 1.056 -0.549 13.788 1.00 90.62 86 GLN A CA 1
ATOM 689 C C . GLN A 1 86 ? 0.602 -1.943 13.327 1.00 90.62 86 GLN A C 1
ATOM 691 O O . GLN A 1 86 ? 1.269 -2.941 13.594 1.00 90.62 86 GLN A O 1
ATOM 696 N N . ARG A 1 87 ? -0.512 -2.032 12.592 1.00 90.81 87 ARG A N 1
ATOM 697 C CA . ARG A 1 87 ? -1.029 -3.317 12.090 1.00 90.81 87 ARG A CA 1
ATOM 698 C C . ARG A 1 87 ? -0.060 -4.000 11.132 1.00 90.81 87 ARG A C 1
ATOM 700 O O . ARG A 1 87 ? 0.032 -5.224 11.113 1.00 90.81 87 ARG A O 1
ATOM 707 N N . PHE A 1 88 ? 0.648 -3.218 10.327 1.00 90.75 88 PHE A N 1
ATOM 708 C CA . PHE A 1 88 ? 1.655 -3.719 9.407 1.00 90.75 88 PHE A CA 1
ATOM 709 C C . PHE A 1 88 ? 2.825 -4.360 10.165 1.00 90.75 88 PHE A C 1
ATOM 711 O O . PHE A 1 88 ? 3.232 -5.475 9.832 1.00 90.75 88 PHE A O 1
ATOM 718 N N . GLU A 1 89 ? 3.317 -3.708 11.222 1.00 90.00 89 GLU A N 1
ATOM 719 C CA . GLU A 1 89 ? 4.347 -4.267 12.106 1.00 90.00 89 GLU A CA 1
ATOM 720 C C . GLU A 1 89 ? 3.878 -5.531 12.828 1.00 90.00 89 GLU A C 1
ATOM 722 O O . GLU A 1 89 ? 4.627 -6.502 12.907 1.00 90.00 89 GLU A O 1
ATOM 727 N N . GLU A 1 90 ? 2.643 -5.550 13.330 1.00 89.50 90 GLU A N 1
ATOM 728 C CA . GLU A 1 90 ? 2.072 -6.721 14.003 1.00 89.50 90 GLU A CA 1
ATOM 729 C C . GLU A 1 90 ? 1.962 -7.928 13.055 1.00 89.50 90 GLU A C 1
ATOM 731 O O . GLU A 1 90 ? 2.204 -9.068 13.456 1.00 89.50 90 GLU A O 1
ATOM 736 N N . GLU A 1 91 ? 1.635 -7.691 11.782 1.00 89.56 91 GLU A N 1
ATOM 737 C CA . GLU A 1 91 ? 1.414 -8.753 10.801 1.00 89.56 91 GLU A CA 1
ATOM 738 C C . GLU A 1 91 ? 2.683 -9.279 10.128 1.00 89.56 91 GLU A C 1
ATOM 740 O O . GLU A 1 91 ? 2.764 -10.477 9.823 1.00 89.56 91 GLU A O 1
ATOM 745 N N . LEU A 1 92 ? 3.639 -8.400 9.831 1.00 85.81 92 LEU A N 1
ATOM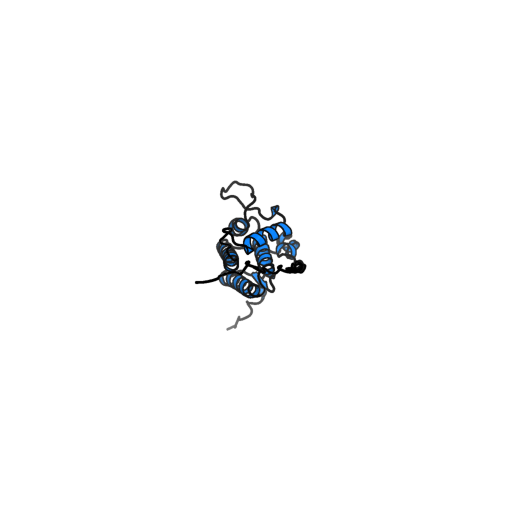 746 C CA . LEU A 1 92 ? 4.832 -8.719 9.037 1.00 85.81 92 LEU A CA 1
ATOM 747 C C . LEU A 1 92 ? 6.137 -8.598 9.837 1.00 85.81 92 LEU A C 1
ATOM 749 O O . LEU A 1 92 ? 7.183 -9.058 9.377 1.00 85.81 92 LEU A O 1
ATOM 753 N N . GLY A 1 93 ? 6.072 -8.041 11.046 1.00 85.44 93 GLY A N 1
ATOM 754 C CA . GLY A 1 93 ? 7.216 -7.735 11.896 1.00 85.44 93 GLY A CA 1
ATOM 755 C C . GLY A 1 93 ? 7.881 -6.408 11.525 1.00 85.44 93 GLY A C 1
ATOM 756 O O . GLY A 1 93 ? 7.895 -5.995 10.367 1.00 85.44 93 GLY A O 1
ATOM 757 N N . SER A 1 94 ? 8.530 -5.758 12.493 1.00 74.81 94 SER A N 1
ATOM 758 C CA . SER A 1 94 ? 9.219 -4.472 12.284 1.00 74.81 94 SER A CA 1
ATOM 759 C C . SER A 1 94 ? 10.359 -4.542 11.255 1.00 74.81 94 SER A C 1
ATOM 761 O O . SER A 1 94 ? 10.751 -3.530 10.684 1.00 74.81 94 SER A O 1
ATOM 763 N N . SER A 1 95 ? 10.886 -5.736 10.951 1.00 72.38 95 SER A N 1
ATOM 764 C CA . SER A 1 95 ? 11.865 -5.921 9.870 1.00 72.38 95 SER A CA 1
ATOM 765 C C . SER A 1 95 ? 11.288 -5.676 8.473 1.00 72.38 95 SER A C 1
ATOM 767 O O . SER A 1 95 ? 12.062 -5.484 7.537 1.00 72.38 95 SER A O 1
ATOM 769 N N . ALA A 1 96 ? 9.962 -5.693 8.322 1.00 69.75 96 ALA A N 1
ATOM 770 C CA . ALA A 1 96 ? 9.282 -5.404 7.065 1.00 69.75 96 ALA A CA 1
ATOM 771 C C . ALA A 1 96 ? 9.254 -3.900 6.732 1.00 69.75 96 ALA A C 1
ATOM 773 O O . ALA A 1 96 ? 9.165 -3.546 5.557 1.00 69.75 96 ALA A O 1
ATOM 774 N N . LEU A 1 97 ? 9.410 -3.029 7.739 1.00 70.12 97 LEU A N 1
ATOM 775 C CA . LEU A 1 97 ? 9.510 -1.571 7.600 1.00 70.12 97 LEU A CA 1
ATOM 776 C C . LEU A 1 97 ? 10.934 -1.099 7.257 1.00 70.12 97 LEU A C 1
ATOM 778 O O . LEU A 1 97 ? 11.417 -0.097 7.779 1.00 70.12 97 LEU A O 1
ATOM 782 N N . ARG A 1 98 ? 11.655 -1.835 6.410 1.00 71.56 98 ARG A N 1
ATOM 783 C CA . ARG A 1 98 ? 12.997 -1.430 5.974 1.00 71.56 98 ARG A CA 1
ATOM 784 C C . ARG A 1 98 ? 12.947 -0.740 4.619 1.00 71.56 98 ARG A C 1
ATOM 786 O O . ARG A 1 98 ? 12.357 -1.259 3.670 1.00 71.56 98 ARG A O 1
ATOM 793 N N . ALA A 1 99 ? 13.612 0.402 4.523 1.00 67.38 99 ALA A N 1
ATOM 794 C CA . ALA A 1 99 ? 13.744 1.178 3.299 1.00 67.38 99 ALA A CA 1
ATOM 795 C C . ALA A 1 99 ? 15.209 1.541 3.052 1.00 67.38 99 ALA A C 1
ATOM 797 O O . ALA A 1 99 ? 16.005 1.636 3.989 1.00 67.38 99 ALA A O 1
ATOM 798 N N . TYR A 1 100 ? 15.570 1.732 1.783 1.00 65.75 100 TYR A N 1
ATOM 799 C CA . TYR A 1 100 ? 16.896 2.242 1.454 1.00 65.75 100 TYR A CA 1
ATOM 800 C C . TYR A 1 100 ? 17.019 3.710 1.886 1.00 65.75 100 TYR A C 1
ATOM 802 O O . TYR A 1 100 ? 16.092 4.492 1.640 1.00 65.75 100 TYR A O 1
ATOM 810 N N . PRO A 1 101 ? 18.131 4.097 2.533 1.00 67.00 101 PRO A N 1
ATOM 811 C CA . PRO A 1 101 ? 18.397 5.496 2.838 1.00 67.00 101 PRO A CA 1
ATOM 812 C C . PRO A 1 101 ? 18.584 6.310 1.548 1.00 67.00 101 PRO A C 1
ATOM 814 O O . PRO A 1 101 ? 18.813 5.765 0.473 1.00 67.00 101 PRO A O 1
ATOM 817 N N . GLU A 1 102 ? 18.483 7.637 1.652 1.00 64.31 102 GLU A N 1
ATOM 818 C CA . GLU A 1 102 ? 18.629 8.541 0.495 1.00 64.31 102 GLU A CA 1
ATOM 819 C C . GLU A 1 102 ? 20.052 8.574 -0.075 1.00 64.31 102 GLU A C 1
ATOM 821 O O . GLU A 1 102 ? 20.248 8.937 -1.231 1.00 64.31 102 GLU A O 1
ATOM 826 N N . SER A 1 103 ? 21.046 8.179 0.720 1.00 67.31 103 SER A N 1
ATOM 827 C CA . SER A 1 103 ? 22.412 7.949 0.260 1.00 67.31 103 SER A CA 1
ATOM 828 C C . SER A 1 103 ? 22.513 6.585 -0.429 1.00 67.31 103 SER A C 1
ATOM 830 O O . SER A 1 103 ? 22.194 5.574 0.195 1.00 67.31 103 SER A O 1
ATOM 832 N N . GLU A 1 104 ? 23.011 6.555 -1.669 1.00 58.88 104 GLU A N 1
ATOM 833 C CA . GLU A 1 104 ? 23.083 5.356 -2.530 1.00 58.88 104 GLU A CA 1
ATOM 834 C C . GLU A 1 104 ? 23.873 4.166 -1.934 1.00 58.88 104 GLU A C 1
ATOM 836 O O . GLU A 1 104 ? 23.682 3.037 -2.378 1.00 58.88 104 GLU A O 1
ATOM 841 N N . ASP A 1 105 ? 24.680 4.380 -0.887 1.00 60.28 105 ASP A N 1
ATOM 842 C CA . ASP A 1 105 ? 25.582 3.377 -0.292 1.00 60.28 105 ASP A CA 1
ATOM 843 C C . ASP A 1 105 ? 25.200 2.940 1.141 1.00 60.28 105 ASP A C 1
ATOM 845 O O . ASP A 1 105 ? 26.066 2.727 1.992 1.00 60.28 105 ASP A O 1
ATOM 849 N N . GLY A 1 106 ? 23.905 2.827 1.456 1.00 62.91 106 GLY A N 1
ATOM 850 C CA . GLY A 1 106 ? 23.452 2.446 2.801 1.00 62.91 106 GLY A CA 1
ATOM 851 C C . GLY A 1 106 ? 22.658 1.140 2.873 1.00 62.91 106 GLY A C 1
ATOM 852 O O . GLY A 1 106 ? 21.793 0.871 2.037 1.00 62.91 106 GLY A O 1
ATOM 853 N N . ASP A 1 107 ? 22.908 0.355 3.926 1.00 71.00 107 ASP A N 1
ATOM 854 C CA . ASP A 1 107 ? 22.060 -0.782 4.291 1.00 71.00 107 ASP A CA 1
ATOM 855 C C . ASP A 1 107 ? 20.612 -0.318 4.547 1.00 71.00 107 ASP A C 1
ATOM 857 O O . ASP A 1 107 ? 20.408 0.776 5.087 1.00 71.00 107 ASP A O 1
ATOM 861 N N . PRO A 1 108 ? 19.591 -1.135 4.219 1.00 67.12 108 PRO A N 1
ATOM 862 C CA . PRO A 1 108 ? 18.203 -0.802 4.512 1.00 67.12 108 PRO A CA 1
ATOM 863 C C . PRO A 1 108 ? 18.002 -0.505 6.002 1.00 67.12 108 PRO A C 1
ATOM 865 O O . PRO A 1 108 ? 18.182 -1.381 6.856 1.00 67.12 108 PRO A O 1
ATOM 868 N N . ALA A 1 109 ? 17.596 0.723 6.309 1.00 66.62 109 ALA A N 1
ATOM 869 C CA . ALA A 1 109 ? 17.318 1.181 7.662 1.00 66.62 109 ALA A CA 1
ATOM 870 C C . ALA A 1 109 ? 15.818 1.081 7.966 1.00 66.62 109 ALA A C 1
ATOM 872 O O . ALA A 1 109 ? 14.995 0.941 7.059 1.00 66.62 109 ALA A O 1
ATOM 873 N N . SER A 1 110 ? 15.457 1.145 9.251 1.00 64.69 110 SER A N 1
ATOM 874 C CA . SER A 1 110 ? 14.053 1.283 9.651 1.00 64.69 110 SER A CA 1
ATOM 875 C C . SER A 1 110 ? 13.509 2.594 9.085 1.00 64.69 110 SER A C 1
ATOM 877 O O . SER A 1 110 ? 14.040 3.658 9.397 1.00 64.69 110 SER A O 1
ATOM 879 N N . GLY A 1 111 ? 12.485 2.504 8.246 1.00 69.19 111 GLY A N 1
ATOM 880 C CA . GLY A 1 111 ? 11.777 3.637 7.663 1.00 69.19 111 GLY A CA 1
ATOM 881 C C . GLY A 1 111 ? 10.324 3.666 8.118 1.00 69.19 111 GLY A C 1
ATOM 882 O O . GLY A 1 111 ? 9.825 2.712 8.717 1.00 69.19 111 GLY A O 1
ATOM 883 N N . GLY A 1 112 ? 9.640 4.769 7.834 1.00 82.62 112 GLY A N 1
ATOM 884 C CA . GLY A 1 112 ? 8.195 4.841 8.019 1.00 82.62 112 GLY A CA 1
ATOM 885 C C . GLY A 1 112 ? 7.451 4.056 6.938 1.00 82.62 112 GLY A C 1
ATOM 886 O O . GLY A 1 112 ? 8.023 3.637 5.928 1.00 82.62 112 GLY A O 1
ATOM 887 N N . LEU A 1 113 ? 6.134 3.918 7.100 1.00 86.12 113 LEU A N 1
ATOM 888 C CA . LEU A 1 113 ? 5.284 3.309 6.075 1.00 86.12 113 LEU A CA 1
ATOM 889 C C . LEU A 1 113 ? 5.396 4.042 4.725 1.00 86.12 113 LEU A C 1
ATOM 891 O O . LEU A 1 113 ? 5.441 3.402 3.679 1.00 86.12 113 LEU A O 1
ATOM 895 N N . TYR A 1 114 ? 5.530 5.370 4.746 1.00 89.31 114 TYR A N 1
ATOM 896 C CA . TYR A 1 114 ? 5.779 6.179 3.550 1.00 89.31 114 TYR A CA 1
ATOM 897 C C . TYR A 1 114 ? 7.032 5.737 2.782 1.00 89.31 114 TYR A C 1
ATOM 899 O O . TYR A 1 114 ? 7.012 5.599 1.554 1.00 89.31 114 TYR A O 1
ATOM 907 N N . ASP A 1 115 ? 8.115 5.438 3.502 1.00 85.38 115 ASP A N 1
ATOM 908 C CA . ASP A 1 115 ? 9.361 5.003 2.884 1.00 85.38 115 ASP A CA 1
ATOM 909 C C . ASP A 1 115 ? 9.204 3.639 2.203 1.00 85.38 115 ASP A C 1
ATOM 911 O O . ASP A 1 115 ? 9.857 3.402 1.191 1.00 85.38 115 ASP A O 1
ATOM 915 N N . ILE A 1 116 ? 8.294 2.766 2.657 1.00 83.38 116 ILE A N 1
ATOM 916 C CA . ILE A 1 116 ? 7.967 1.527 1.928 1.00 83.38 116 ILE A CA 1
ATOM 917 C C . ILE A 1 116 ? 7.354 1.840 0.564 1.00 83.38 116 ILE A C 1
ATOM 919 O O . ILE A 1 116 ? 7.714 1.214 -0.437 1.00 83.38 116 ILE A O 1
ATOM 923 N N . PHE A 1 117 ? 6.439 2.806 0.499 1.00 88.62 117 PHE A N 1
ATOM 924 C CA . PHE A 1 117 ? 5.805 3.163 -0.765 1.00 88.62 117 PHE A CA 1
ATOM 925 C C . PHE A 1 117 ? 6.834 3.734 -1.741 1.00 88.62 117 PHE A C 1
ATOM 927 O O . PHE A 1 117 ? 6.898 3.291 -2.885 1.00 88.62 117 PHE A O 1
ATOM 934 N N . LEU A 1 118 ? 7.705 4.645 -1.314 1.00 85.75 118 LEU A N 1
ATOM 935 C CA . LEU A 1 118 ? 8.611 5.317 -2.252 1.00 85.75 118 LEU A CA 1
ATOM 936 C C . LEU A 1 118 ? 9.941 4.593 -2.469 1.00 85.75 118 LEU A C 1
ATOM 938 O O . LEU A 1 118 ? 10.379 4.395 -3.606 1.00 85.75 118 LEU A O 1
ATOM 942 N N . LYS A 1 119 ? 10.567 4.165 -1.376 1.00 78.31 119 LYS A N 1
ATOM 943 C CA . LYS A 1 119 ? 11.946 3.654 -1.309 1.00 78.31 119 LYS A CA 1
ATOM 944 C C . LYS A 1 119 ? 12.007 2.170 -0.935 1.00 78.31 119 LYS A C 1
ATOM 946 O O . LYS A 1 119 ? 13.094 1.608 -0.808 1.00 78.31 119 LYS A O 1
ATOM 951 N N . GLY A 1 120 ? 10.848 1.547 -0.723 1.00 65.75 120 GLY A N 1
ATOM 952 C CA . GLY A 1 120 ? 10.740 0.220 -0.141 1.00 65.75 120 GLY A CA 1
ATOM 953 C C . GLY A 1 120 ? 11.504 -0.839 -0.919 1.00 65.75 120 GLY A C 1
ATOM 954 O O . GLY A 1 120 ? 11.464 -0.898 -2.148 1.00 65.75 120 GLY A O 1
ATOM 955 N N . TYR A 1 121 ? 12.156 -1.708 -0.152 1.00 66.88 121 TYR A N 1
ATOM 956 C CA . TYR A 1 121 ? 12.983 -2.808 -0.637 1.00 66.88 121 TYR A CA 1
ATOM 957 C C . TYR A 1 121 ? 12.175 -3.891 -1.376 1.00 66.88 121 TYR A C 1
ATOM 959 O O . TYR A 1 121 ? 12.696 -4.558 -2.268 1.00 66.88 121 TYR A O 1
ATOM 967 N N . TRP A 1 122 ? 10.893 -4.076 -1.028 1.00 81.81 122 TRP A N 1
ATOM 968 C CA . TRP A 1 122 ? 10.084 -5.186 -1.538 1.00 81.81 122 TRP A CA 1
ATOM 969 C C . TRP A 1 122 ? 8.670 -4.756 -1.944 1.00 81.81 122 TRP A C 1
ATOM 971 O O . TRP A 1 122 ? 7.819 -4.466 -1.107 1.00 81.81 122 TRP A O 1
ATOM 981 N N . ALA A 1 123 ? 8.402 -4.751 -3.253 1.00 86.38 123 ALA A N 1
ATOM 982 C CA . ALA A 1 123 ? 7.141 -4.277 -3.829 1.00 86.38 123 ALA A CA 1
ATOM 983 C C . ALA A 1 123 ? 5.859 -4.972 -3.302 1.00 86.38 123 ALA A C 1
ATOM 985 O O . ALA A 1 123 ? 4.855 -4.276 -3.153 1.00 86.38 123 ALA A O 1
ATOM 986 N N . PRO A 1 124 ? 5.841 -6.283 -2.977 1.00 92.56 124 PRO A N 1
ATOM 987 C CA . PRO A 1 124 ? 4.669 -6.933 -2.379 1.00 92.56 124 PRO A CA 1
ATOM 988 C C . PRO A 1 124 ? 4.165 -6.291 -1.079 1.00 92.56 124 PRO A C 1
ATOM 990 O O . PRO A 1 124 ? 2.960 -6.310 -0.839 1.00 92.56 124 PRO A O 1
ATOM 993 N N . HIS A 1 125 ? 5.041 -5.663 -0.287 1.00 92.50 125 HIS A N 1
ATOM 994 C CA . HIS A 1 125 ? 4.636 -4.957 0.934 1.00 92.50 125 HIS A CA 1
ATOM 995 C C . HIS A 1 125 ? 3.697 -3.778 0.664 1.00 92.50 125 HIS A C 1
ATOM 997 O O . HIS A 1 125 ? 2.852 -3.470 1.500 1.00 92.50 125 HIS A O 1
ATOM 1003 N N . VAL A 1 126 ? 3.779 -3.151 -0.514 1.00 94.06 126 VAL A N 1
ATOM 1004 C CA . VAL A 1 126 ? 2.818 -2.112 -0.911 1.00 94.06 126 VAL A CA 1
ATOM 1005 C C . VAL A 1 126 ? 1.413 -2.708 -0.987 1.00 94.06 126 VAL A C 1
ATOM 1007 O O . VAL A 1 126 ? 0.470 -2.131 -0.461 1.00 94.06 126 VAL A O 1
ATOM 1010 N N . PHE A 1 127 ? 1.259 -3.894 -1.582 1.00 95.44 127 PHE A N 1
ATOM 1011 C CA . PHE A 1 127 ? -0.040 -4.567 -1.639 1.00 95.44 127 PHE A CA 1
ATOM 1012 C C . PHE A 1 127 ? -0.521 -5.019 -0.264 1.00 95.44 127 PHE A C 1
ATOM 1014 O O . PHE A 1 127 ? -1.700 -4.857 0.037 1.00 95.44 127 PHE A O 1
ATOM 1021 N N . ASP A 1 128 ? 0.374 -5.511 0.592 1.00 94.62 128 ASP A N 1
ATOM 1022 C CA . ASP A 1 128 ? 0.018 -5.846 1.973 1.00 94.62 128 ASP A CA 1
ATOM 1023 C C . ASP A 1 128 ? -0.530 -4.632 2.732 1.00 94.62 128 ASP A C 1
ATOM 1025 O O . ASP A 1 128 ? -1.563 -4.742 3.393 1.00 94.62 128 ASP A O 1
ATOM 1029 N N . ALA A 1 129 ? 0.106 -3.465 2.582 1.00 94.56 129 ALA A N 1
ATOM 1030 C CA . ALA A 1 129 ? -0.356 -2.220 3.185 1.00 94.56 129 ALA A CA 1
ATOM 1031 C C . ALA A 1 129 ? -1.738 -1.803 2.654 1.00 94.56 129 ALA A C 1
ATOM 1033 O O . ALA A 1 129 ? -2.618 -1.475 3.446 1.00 94.56 129 ALA A O 1
ATOM 1034 N N . MET A 1 130 ? -1.973 -1.887 1.339 1.00 96.19 130 MET A N 1
ATOM 1035 C CA . MET A 1 130 ? -3.283 -1.561 0.753 1.00 96.19 130 MET A CA 1
ATOM 1036 C C . MET A 1 130 ? -4.392 -2.510 1.241 1.00 96.19 130 MET A C 1
ATOM 1038 O O . MET A 1 130 ? -5.501 -2.065 1.532 1.00 96.19 130 MET A O 1
ATOM 1042 N N . GLU A 1 131 ? -4.114 -3.812 1.374 1.00 96.12 131 GLU A N 1
ATOM 1043 C CA . GLU A 1 131 ? -5.089 -4.765 1.925 1.00 96.12 131 GLU A CA 1
ATOM 1044 C C . GLU A 1 131 ? -5.377 -4.525 3.407 1.00 96.12 131 GLU A C 1
ATOM 1046 O O . GLU A 1 131 ? -6.523 -4.656 3.842 1.00 96.12 131 GLU A O 1
ATOM 1051 N N . LEU A 1 132 ? -4.348 -4.203 4.195 1.00 95.00 132 LEU A N 1
ATOM 1052 C CA . LEU A 1 132 ? -4.502 -3.881 5.612 1.00 95.00 132 LEU A CA 1
ATOM 1053 C C . LEU A 1 132 ? -5.302 -2.598 5.813 1.00 95.00 132 LEU A C 1
ATOM 1055 O O . LEU A 1 132 ? -6.180 -2.566 6.678 1.00 95.00 132 LEU A O 1
ATOM 1059 N N . PHE A 1 133 ? -5.046 -1.582 4.988 1.00 95.56 133 PHE A N 1
ATOM 1060 C CA . PHE A 1 133 ? -5.798 -0.337 5.020 1.00 95.56 133 PHE A CA 1
ATOM 1061 C C . PHE A 1 133 ? -7.276 -0.588 4.732 1.00 95.56 133 PHE A C 1
ATOM 1063 O O . PHE A 1 133 ? -8.120 -0.247 5.553 1.00 95.56 133 PHE A O 1
ATOM 1070 N N . HIS A 1 134 ? -7.596 -1.306 3.649 1.00 95.81 134 HIS A N 1
ATOM 1071 C CA . HIS A 1 134 ? -8.980 -1.666 3.328 1.00 95.81 134 HIS A CA 1
ATOM 1072 C C . HIS A 1 134 ? -9.668 -2.436 4.472 1.00 95.81 134 HIS A C 1
ATOM 1074 O O . HIS A 1 134 ? -10.852 -2.251 4.737 1.00 95.81 134 HIS A O 1
ATOM 1080 N N . GLN A 1 135 ? -8.956 -3.318 5.181 1.00 93.69 135 GLN A N 1
ATOM 1081 C CA . GLN A 1 135 ? -9.530 -4.032 6.332 1.00 93.69 135 GLN A CA 1
ATOM 1082 C C . GLN A 1 135 ? -9.846 -3.110 7.520 1.00 93.69 135 GLN A C 1
ATOM 1084 O O . GLN A 1 135 ? -10.741 -3.425 8.307 1.00 93.69 135 GLN A O 1
ATOM 1089 N N . GLY A 1 136 ? -9.078 -2.028 7.684 1.00 91.50 136 GLY A N 1
ATOM 1090 C CA . GLY A 1 136 ? -9.262 -1.020 8.733 1.00 91.50 136 GLY A CA 1
ATOM 1091 C C . GLY A 1 136 ? -10.229 0.103 8.378 1.00 91.50 136 GLY A C 1
ATOM 1092 O O . GLY A 1 136 ? -10.772 0.715 9.290 1.00 91.50 136 GLY A O 1
ATOM 1093 N N . ALA A 1 137 ? -10.461 0.339 7.087 1.00 92.00 137 ALA A N 1
ATOM 1094 C CA . ALA A 1 137 ? -11.393 1.346 6.603 1.00 92.00 137 ALA A CA 1
ATOM 1095 C C . ALA A 1 137 ? -12.830 1.082 7.087 1.00 92.00 137 ALA A C 1
ATOM 1097 O O . ALA A 1 137 ? -13.210 -0.058 7.394 1.00 92.00 137 ALA A O 1
ATOM 10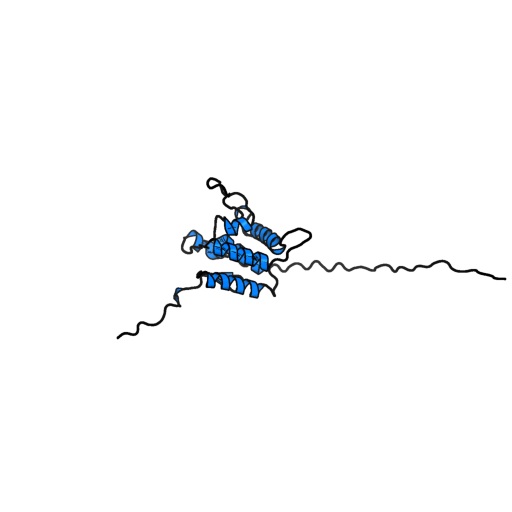98 N N . SER A 1 138 ? -13.637 2.143 7.136 1.00 92.69 138 SER A N 1
ATOM 1099 C CA . SER A 1 138 ? -15.063 2.042 7.444 1.00 92.69 138 SER A CA 1
ATOM 1100 C C . SER A 1 138 ? -15.799 1.229 6.367 1.00 92.69 138 SER A C 1
ATOM 1102 O O . SER A 1 138 ? -15.322 1.080 5.240 1.00 92.69 138 SER A O 1
ATOM 1104 N N . ASP A 1 139 ? -16.970 0.677 6.692 1.00 92.50 139 ASP A N 1
ATOM 1105 C CA . ASP A 1 139 ? -17.757 -0.078 5.705 1.00 92.50 139 ASP A CA 1
ATOM 1106 C C . ASP A 1 139 ? -18.253 0.801 4.542 1.00 92.50 139 ASP A C 1
ATOM 1108 O O . ASP A 1 139 ? -18.472 0.288 3.445 1.00 92.50 139 ASP A O 1
ATOM 1112 N N . GLU A 1 140 ? -18.372 2.113 4.763 1.00 94.44 140 GLU A N 1
ATOM 1113 C CA . GLU A 1 140 ? -18.724 3.103 3.741 1.00 94.44 140 GLU A CA 1
ATOM 1114 C C . GLU A 1 140 ? -17.533 3.406 2.814 1.00 94.44 140 GLU A C 1
ATOM 1116 O O . GLU A 1 140 ? -17.705 3.485 1.597 1.00 94.44 140 GLU A O 1
ATOM 1121 N N . ASP A 1 141 ? -16.316 3.482 3.364 1.00 94.31 141 ASP A N 1
ATOM 1122 C CA . ASP A 1 141 ? -15.105 3.834 2.610 1.00 94.31 141 ASP A CA 1
ATOM 1123 C C . ASP A 1 141 ? -14.497 2.657 1.846 1.00 94.31 141 ASP A C 1
ATOM 1125 O O . ASP A 1 141 ? -13.876 2.850 0.804 1.00 94.31 141 ASP A O 1
ATOM 1129 N N . LYS A 1 142 ? -14.672 1.419 2.325 1.00 94.94 142 LYS A N 1
ATOM 1130 C CA . LYS A 1 142 ? -14.155 0.204 1.666 1.00 94.94 142 LYS A CA 1
ATOM 1131 C C . LYS A 1 142 ? -14.436 0.131 0.159 1.00 94.94 142 LYS A C 1
ATOM 1133 O O . LYS A 1 142 ? -13.476 -0.041 -0.599 1.00 94.94 142 LYS A O 1
ATOM 1138 N N . PRO A 1 143 ? -15.697 0.239 -0.314 1.00 96.81 143 PRO A N 1
ATOM 1139 C CA . PRO A 1 143 ? -15.981 0.170 -1.745 1.00 96.81 143 PRO A CA 1
ATOM 1140 C C . PRO A 1 143 ? -15.326 1.317 -2.524 1.00 96.81 143 PRO A C 1
ATOM 1142 O O . PRO A 1 143 ? -14.799 1.070 -3.608 1.00 96.81 143 PRO A O 1
ATOM 1145 N N . LEU A 1 144 ? -15.296 2.527 -1.958 1.00 97.31 144 LEU A N 1
ATOM 1146 C CA . LEU A 1 144 ? -14.702 3.712 -2.584 1.00 97.31 144 LEU A CA 1
ATOM 1147 C C . LEU A 1 144 ? -13.179 3.579 -2.706 1.00 97.31 144 LEU A C 1
ATOM 1149 O O . LEU A 1 144 ? -12.608 3.788 -3.775 1.00 97.31 144 LEU A O 1
ATOM 1153 N N . PHE A 1 145 ? -12.518 3.132 -1.639 1.00 97.19 145 PHE A N 1
ATOM 1154 C CA . PHE A 1 145 ? -11.086 2.859 -1.634 1.00 97.19 145 PHE A CA 1
ATOM 1155 C C . PHE A 1 145 ? -10.713 1.750 -2.627 1.00 97.19 145 PHE A C 1
ATOM 1157 O O . PHE A 1 145 ? -9.737 1.874 -3.371 1.00 97.19 145 PHE A O 1
ATOM 1164 N N . GLN A 1 146 ? -11.502 0.672 -2.687 1.00 97.88 146 GLN A N 1
ATOM 1165 C CA . GLN A 1 146 ? -11.292 -0.403 -3.657 1.00 97.88 146 GLN A CA 1
ATOM 1166 C C . GLN A 1 146 ? -11.443 0.098 -5.102 1.00 97.88 146 GLN A C 1
ATOM 1168 O O . GLN A 1 146 ? -10.616 -0.231 -5.956 1.00 97.88 146 GLN A O 1
ATOM 1173 N N . GLU A 1 147 ? -12.484 0.885 -5.387 1.00 97.75 147 GLU A N 1
ATOM 1174 C CA . GLU A 1 147 ? -12.692 1.513 -6.695 1.00 97.75 147 GLU A CA 1
ATOM 1175 C C . GLU A 1 147 ? -11.500 2.399 -7.066 1.00 97.75 147 GLU A C 1
ATOM 1177 O O . GLU A 1 147 ? -10.930 2.251 -8.150 1.00 97.75 147 GLU A O 1
ATOM 1182 N N . ARG A 1 148 ? -11.047 3.237 -6.130 1.00 98.19 148 ARG A N 1
ATOM 1183 C CA . ARG A 1 148 ? -9.903 4.127 -6.317 1.00 98.19 148 ARG A CA 1
ATOM 1184 C C . ARG A 1 148 ? -8.608 3.373 -6.612 1.00 98.19 148 ARG A C 1
ATOM 1186 O O . ARG A 1 148 ? -7.879 3.737 -7.536 1.00 98.19 148 ARG A O 1
ATOM 1193 N N . PHE A 1 149 ? -8.330 2.298 -5.875 1.00 98.00 149 PHE A N 1
ATOM 1194 C CA . PHE A 1 149 ? -7.187 1.424 -6.143 1.00 98.00 149 PHE A CA 1
ATOM 1195 C C . PHE A 1 149 ? -7.246 0.852 -7.566 1.00 98.00 149 PHE A C 1
ATOM 1197 O O . PHE A 1 149 ? -6.258 0.906 -8.304 1.00 98.00 149 PHE A O 1
ATOM 1204 N N . ASN A 1 150 ? -8.404 0.319 -7.962 1.00 98.00 150 ASN A N 1
ATOM 1205 C CA . ASN A 1 150 ? -8.594 -0.289 -9.277 1.00 98.00 150 ASN A CA 1
ATOM 1206 C C . ASN A 1 150 ? -8.448 0.735 -10.406 1.00 98.00 150 ASN A C 1
ATOM 1208 O O . ASN A 1 150 ? -7.796 0.444 -11.408 1.00 98.00 150 ASN A O 1
ATOM 1212 N N . GLU A 1 151 ? -8.964 1.949 -10.220 1.00 98.00 151 GLU A N 1
ATOM 1213 C CA . GLU A 1 151 ? -8.793 3.054 -11.160 1.00 98.00 151 GLU A CA 1
ATOM 1214 C C . GLU A 1 151 ? -7.308 3.411 -11.354 1.00 98.00 151 GLU A C 1
ATOM 1216 O O . GLU A 1 151 ? -6.852 3.597 -12.487 1.00 98.00 151 GLU A O 1
ATOM 1221 N N . ILE A 1 152 ? -6.526 3.479 -10.268 1.00 97.88 152 ILE A N 1
ATOM 1222 C CA . ILE A 1 152 ? -5.076 3.724 -10.337 1.00 97.88 152 ILE A CA 1
ATOM 1223 C C . ILE A 1 152 ? -4.390 2.618 -11.148 1.00 97.88 152 ILE A C 1
ATOM 1225 O O . ILE A 1 152 ? -3.583 2.924 -12.032 1.00 97.88 152 ILE A O 1
ATOM 1229 N N . MET A 1 153 ? -4.721 1.350 -10.887 1.00 97.00 153 MET A N 1
ATOM 1230 C CA . MET A 1 153 ? -4.139 0.216 -11.609 1.00 97.00 153 MET A CA 1
ATOM 1231 C C . MET A 1 153 ? -4.494 0.238 -13.096 1.00 97.00 153 MET A C 1
ATOM 1233 O O . MET A 1 153 ? -3.605 0.093 -13.938 1.00 97.00 153 MET A O 1
ATOM 1237 N N . GLU A 1 154 ? -5.759 0.488 -13.432 1.00 96.19 154 GLU A N 1
ATOM 1238 C CA . GLU A 1 154 ? -6.233 0.557 -14.813 1.00 96.19 154 GLU A CA 1
ATOM 1239 C C . GLU A 1 154 ? -5.571 1.705 -15.586 1.00 96.19 154 GLU A C 1
ATOM 1241 O O . GLU A 1 154 ? -4.983 1.483 -16.649 1.00 96.19 154 GLU A O 1
ATOM 1246 N N . ARG A 1 155 ? -5.583 2.927 -15.034 1.00 96.44 155 ARG A N 1
ATOM 1247 C CA . ARG A 1 155 ? -4.971 4.109 -15.668 1.00 96.44 155 ARG A CA 1
ATOM 1248 C C . ARG A 1 155 ? -3.470 3.939 -15.889 1.00 96.44 155 ARG A C 1
ATOM 1250 O O . ARG A 1 155 ? -2.926 4.455 -16.866 1.00 96.44 155 ARG A O 1
ATOM 1257 N N . SER A 1 156 ? -2.806 3.209 -14.999 1.00 96.06 156 SER A N 1
ATOM 1258 C CA . SER A 1 156 ? -1.381 2.895 -15.099 1.00 96.06 156 SER A CA 1
ATOM 1259 C C . SER A 1 156 ? -1.081 1.622 -15.898 1.00 96.06 156 SER A C 1
ATOM 1261 O O . SER A 1 156 ? 0.086 1.249 -16.002 1.00 96.06 156 SER A O 1
ATOM 1263 N N . LYS A 1 157 ? -2.097 0.983 -16.502 1.00 94.94 157 LYS A N 1
ATOM 1264 C CA . LYS A 1 157 ? -1.988 -0.256 -17.296 1.00 94.94 157 LYS A CA 1
ATOM 1265 C C . LYS A 1 157 ? -1.328 -1.406 -16.524 1.00 94.94 157 LYS A C 1
ATOM 1267 O O . LYS A 1 157 ? -0.589 -2.208 -17.094 1.00 94.94 157 LYS A O 1
ATOM 1272 N N . MET A 1 158 ? -1.592 -1.476 -15.224 1.00 94.25 158 MET A N 1
ATOM 1273 C CA . MET A 1 158 ? -1.085 -2.512 -14.332 1.00 94.25 158 MET A CA 1
ATOM 1274 C C . MET A 1 158 ? -2.019 -3.726 -14.347 1.00 94.25 158 MET A C 1
ATOM 1276 O O . MET A 1 158 ? -3.239 -3.589 -14.354 1.00 94.25 158 MET A O 1
ATOM 1280 N N . SER A 1 159 ? -1.459 -4.934 -14.311 1.00 94.31 159 SER A N 1
ATOM 1281 C CA . SER A 1 159 ? -2.217 -6.192 -14.310 1.00 94.31 159 SER A CA 1
ATOM 1282 C C . SER A 1 159 ? -2.636 -6.626 -12.902 1.00 94.31 159 SER A C 1
ATOM 1284 O O . SER A 1 159 ? -2.513 -7.801 -12.563 1.00 94.31 159 SER A O 1
ATOM 1286 N N . TRP A 1 160 ? -3.079 -5.693 -12.063 1.00 95.69 160 TRP A N 1
ATOM 1287 C CA . TRP A 1 160 ? -3.453 -5.947 -10.671 1.00 95.69 160 TRP A CA 1
ATOM 1288 C C . TRP A 1 160 ? -4.819 -5.338 -10.382 1.00 95.69 160 TRP A C 1
ATOM 1290 O O . TRP A 1 160 ? -5.118 -4.251 -10.861 1.00 95.69 160 TRP A O 1
ATOM 1300 N N . GLN A 1 161 ? -5.633 -6.029 -9.591 1.00 96.62 161 GLN A N 1
ATOM 1301 C CA . GLN A 1 161 ? -6.927 -5.530 -9.132 1.00 96.62 161 GLN A CA 1
ATOM 1302 C C . GLN A 1 161 ? -7.156 -5.910 -7.674 1.00 96.62 161 GLN A C 1
ATOM 1304 O O . GLN A 1 161 ? -6.670 -6.946 -7.214 1.00 96.62 161 GLN A O 1
ATOM 1309 N N . MET A 1 162 ? -7.931 -5.094 -6.972 1.00 97.19 162 MET A N 1
ATOM 1310 C CA . MET A 1 162 ? -8.477 -5.380 -5.657 1.00 97.19 162 MET A CA 1
ATOM 1311 C C . MET A 1 162 ? -9.950 -5.781 -5.784 1.00 97.19 162 MET A C 1
ATOM 1313 O O . MET A 1 162 ? -10.745 -5.092 -6.423 1.00 97.19 162 MET A O 1
ATOM 1317 N N . SER A 1 163 ? -10.313 -6.896 -5.159 1.00 95.94 163 SER A N 1
ATOM 1318 C CA . SER A 1 163 ? -11.685 -7.388 -5.054 1.00 95.94 163 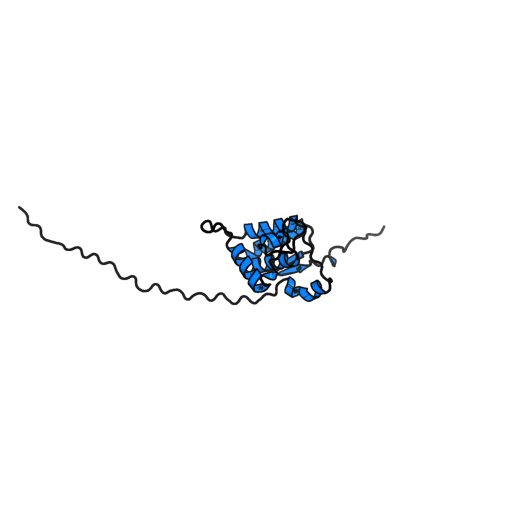SER A CA 1
ATOM 1319 C C . SER A 1 163 ? -11.903 -7.954 -3.656 1.00 95.94 163 SER A C 1
ATOM 1321 O O . SER A 1 163 ? -11.094 -8.750 -3.183 1.00 95.94 163 SER A O 1
ATOM 1323 N N . GLU A 1 164 ? -12.952 -7.489 -2.978 1.00 94.00 164 GLU A N 1
ATOM 1324 C CA . GLU A 1 164 ? -13.263 -7.834 -1.584 1.00 94.00 164 GLU A CA 1
ATOM 1325 C C . GLU A 1 164 ? -12.070 -7.574 -0.644 1.00 94.00 164 GLU A C 1
ATOM 1327 O O . GLU A 1 164 ? -11.733 -8.372 0.232 1.00 94.00 164 GLU A O 1
ATOM 1332 N N . GLY A 1 165 ? -11.367 -6.458 -0.871 1.00 94.12 165 GLY A N 1
ATOM 1333 C CA . GLY A 1 165 ? -10.159 -6.107 -0.121 1.00 94.12 165 GLY A CA 1
ATOM 1334 C C . GLY A 1 165 ? -8.946 -6.998 -0.397 1.00 94.12 165 GLY A C 1
ATOM 1335 O O . GLY A 1 165 ? -7.967 -6.932 0.350 1.00 94.12 165 GLY A O 1
ATOM 1336 N N . LYS A 1 166 ? -8.989 -7.854 -1.430 1.00 95.62 166 LYS A N 1
ATOM 1337 C CA . LYS A 1 166 ? -7.887 -8.735 -1.827 1.00 95.62 166 LYS A CA 1
ATOM 1338 C C . LYS A 1 166 ? -7.303 -8.371 -3.175 1.00 95.62 166 LYS A C 1
ATOM 1340 O O . LYS A 1 166 ? -8.012 -8.297 -4.172 1.00 95.62 166 LYS A O 1
ATOM 1345 N N . ILE A 1 167 ? -5.984 -8.216 -3.210 1.00 96.25 167 ILE A N 1
ATOM 1346 C CA . ILE A 1 167 ? -5.241 -7.928 -4.432 1.00 96.25 167 ILE A CA 1
ATOM 1347 C C . ILE A 1 167 ? -4.899 -9.234 -5.155 1.00 96.25 167 ILE A C 1
ATOM 1349 O O . ILE A 1 167 ? -4.429 -10.217 -4.568 1.00 96.25 167 ILE A O 1
ATOM 1353 N N . SER A 1 168 ? -5.157 -9.260 -6.455 1.00 94.94 168 SER A N 1
ATOM 1354 C CA . SER A 1 168 ? -4.903 -10.403 -7.327 1.00 94.94 168 SER A CA 1
ATOM 1355 C C . SER A 1 168 ? -4.444 -9.934 -8.706 1.00 94.94 168 SER A C 1
ATOM 1357 O O . SER A 1 168 ? -4.778 -8.816 -9.117 1.00 94.94 168 SER A O 1
ATOM 1359 N N . PRO A 1 169 ? -3.641 -10.744 -9.416 1.00 94.19 169 PRO A N 1
ATOM 1360 C CA . PRO A 1 169 ? -3.313 -10.444 -10.796 1.00 94.19 169 PRO A CA 1
ATOM 1361 C C . PRO A 1 169 ? -4.585 -10.505 -11.647 1.00 94.19 169 PRO A C 1
ATOM 1363 O O . PRO A 1 169 ? -5.404 -11.413 -11.506 1.00 94.19 169 PRO A O 1
ATOM 1366 N N . VAL A 1 170 ? -4.747 -9.538 -12.544 1.00 91.50 170 VAL A N 1
ATOM 1367 C CA . VAL A 1 170 ? -5.768 -9.595 -13.589 1.00 91.50 170 VAL A CA 1
ATOM 1368 C C . VAL A 1 170 ? -5.245 -10.547 -14.653 1.00 91.50 170 VAL A C 1
ATOM 1370 O O . VAL A 1 170 ? -4.236 -10.250 -15.293 1.00 91.50 170 VAL A O 1
ATOM 1373 N N . ASP A 1 171 ? -5.919 -11.679 -14.845 1.00 74.56 171 ASP A N 1
ATOM 1374 C CA . ASP A 1 171 ? -5.605 -12.627 -15.914 1.00 74.56 171 ASP A CA 1
ATOM 1375 C C . ASP A 1 171 ? -5.769 -11.929 -17.277 1.00 74.56 171 ASP A C 1
ATOM 1377 O O . ASP A 1 171 ? -6.855 -11.838 -17.857 1.00 74.56 171 ASP A O 1
ATOM 1381 N N . SER A 1 172 ? -4.674 -11.384 -17.805 1.00 53.00 172 SER A N 1
ATOM 1382 C CA . SER A 1 172 ? -4.650 -10.692 -19.095 1.00 53.00 172 SER A CA 1
ATOM 1383 C C . SER A 1 172 ? -4.766 -11.661 -20.281 1.00 53.00 172 SER A C 1
ATOM 1385 O O . SER A 1 172 ? -4.930 -11.223 -21.420 1.00 53.00 172 SER A O 1
ATOM 1387 N N . ALA A 1 173 ? -4.799 -12.977 -20.031 1.00 48.00 173 ALA A N 1
ATOM 1388 C CA . ALA A 1 173 ? -4.892 -14.022 -21.050 1.00 48.00 173 ALA A CA 1
ATOM 1389 C C . ALA A 1 173 ? -6.245 -14.103 -21.792 1.00 48.00 173 ALA A C 1
ATOM 1391 O O . ALA A 1 173 ? -6.371 -14.887 -22.729 1.00 48.00 173 ALA A O 1
ATOM 1392 N N . ARG A 1 174 ? -7.267 -13.307 -21.433 1.00 43.50 174 ARG A N 1
ATOM 1393 C CA . ARG A 1 174 ? -8.601 -13.375 -22.073 1.00 43.50 174 ARG A CA 1
ATOM 1394 C C . ARG A 1 174 ? -9.023 -12.177 -22.922 1.00 43.50 174 ARG A C 1
ATOM 1396 O O . ARG A 1 174 ? -10.080 -12.248 -23.540 1.00 43.50 174 ARG A O 1
ATOM 1403 N N . ARG A 1 175 ? -8.233 -11.100 -23.009 1.00 43.50 175 ARG A N 1
ATOM 1404 C CA . ARG A 1 175 ? -8.606 -9.892 -23.785 1.00 43.50 175 ARG A CA 1
ATOM 1405 C C . ARG A 1 175 ? -7.842 -9.722 -25.106 1.00 43.50 175 ARG A C 1
ATOM 1407 O O . ARG A 1 175 ? -7.668 -8.603 -25.569 1.00 43.50 175 ARG A O 1
ATOM 1414 N N . GLN A 1 176 ? -7.405 -10.821 -25.723 1.00 42.56 176 GLN A N 1
ATOM 1415 C CA . GLN A 1 176 ? -6.956 -10.845 -27.125 1.00 42.56 176 GLN A CA 1
ATOM 1416 C C . GLN A 1 176 ? -7.590 -12.030 -27.870 1.00 42.56 176 GLN A C 1
ATOM 1418 O O . GLN A 1 176 ? -6.912 -12.892 -28.420 1.00 42.56 176 GLN A O 1
ATOM 1423 N N . GLY A 1 177 ? -8.920 -12.102 -27.836 1.00 47.75 177 GLY A N 1
ATOM 1424 C CA . GLY A 1 177 ? -9.709 -12.886 -28.782 1.00 47.75 177 GLY A CA 1
ATOM 1425 C C . GLY A 1 177 ? -10.429 -11.932 -29.734 1.00 47.75 177 GLY A C 1
ATOM 1426 O O . GLY A 1 177 ? -11.112 -11.033 -29.253 1.00 47.75 177 GLY A O 1
ATOM 1427 N N . HIS A 1 178 ? -10.295 -12.185 -31.042 1.00 43.31 178 HIS A N 1
ATOM 1428 C CA . HIS A 1 178 ? -10.838 -11.453 -32.207 1.00 43.31 178 HIS A CA 1
ATOM 1429 C C . HIS A 1 178 ? -9.995 -10.237 -32.654 1.00 43.31 178 HIS A C 1
ATOM 1431 O O . HIS A 1 178 ? -9.660 -9.386 -31.846 1.00 43.31 178 HIS A O 1
ATOM 1437 N N . THR A 1 179 ? -9.551 -10.103 -33.911 1.00 41.53 179 THR A N 1
ATOM 1438 C CA . THR A 1 179 ? -10.089 -10.646 -35.174 1.00 41.53 179 THR A CA 1
ATOM 1439 C C . THR A 1 179 ? -8.946 -10.846 -36.182 1.00 41.53 179 THR A C 1
ATOM 1441 O O . THR A 1 179 ? -8.320 -9.885 -36.619 1.00 41.53 179 THR A O 1
ATOM 1444 N N . LYS A 1 180 ? -8.675 -12.092 -36.591 1.00 45.09 180 LYS A N 1
ATOM 1445 C CA . LYS A 1 180 ? -8.117 -12.351 -37.925 1.00 45.09 180 LYS A CA 1
ATOM 1446 C C . LYS A 1 180 ? -9.311 -12.601 -38.837 1.00 45.09 180 LYS A C 1
ATOM 1448 O O . LYS A 1 180 ? -9.796 -13.726 -38.897 1.00 45.09 180 LYS A O 1
ATOM 1453 N N . GLU A 1 181 ? -9.814 -11.554 -39.480 1.00 50.53 181 GLU A N 1
ATOM 1454 C CA . GLU A 1 181 ? -10.589 -11.741 -40.705 1.00 50.53 181 GLU A CA 1
ATOM 1455 C C . GLU A 1 181 ? -9.585 -11.923 -41.839 1.00 50.53 181 GLU A C 1
ATOM 1457 O O . GLU A 1 181 ? -8.723 -11.074 -42.071 1.00 50.53 181 GLU A O 1
ATOM 1462 N N . GLY A 1 182 ? -9.633 -13.101 -42.457 1.00 57.62 182 GLY A N 1
ATOM 1463 C CA . GLY A 1 182 ? -8.920 -13.371 -43.691 1.00 57.62 182 GLY A CA 1
ATOM 1464 C C . GLY A 1 182 ? -9.567 -12.613 -44.844 1.00 57.62 182 GLY A C 1
ATOM 1465 O O . GLY A 1 182 ? -10.792 -12.554 -44.942 1.00 57.62 182 GLY A O 1
ATOM 1466 N N . ILE A 1 183 ? -8.717 -12.079 -45.714 1.00 54.16 183 ILE A N 1
ATOM 1467 C CA . ILE A 1 183 ? -9.007 -11.847 -47.127 1.00 54.16 183 ILE A CA 1
ATOM 1468 C C . ILE A 1 183 ? -7.955 -12.636 -47.897 1.00 54.16 183 ILE A C 1
ATOM 1470 O O . ILE A 1 183 ? -6.770 -12.543 -47.499 1.00 54.16 183 ILE A O 1
#

pLDDT: mean 78.48, std 19.25, range [40.56, 98.19]